Protein AF-A0A843YRE2-F1 (afdb_monomer)

Secondary structure (DSSP, 8-state):
------------SSSSSGGGGSS-------PPPPPHHHHHH-HHHHHHHHHHHHHHHHTTTTSS-HHHHHHHHTSHHHHHHHHHHHHHHHHHHHHHHHHHHHHHTT-

Sequence (107 aa):
MIHLKGITKTKSSLIVVTLLLLTACGEKTVEEAKSLAYYGEHLAEADVVHAKCVAMEKHELSTMPPSKRLAWIETATGINCKNASQARSDETYKAYQKKMRDAANKY

pLDDT: mean 82.46, std 21.66, range [39.09, 98.44]

Mean predicted aligned error: 12.82 Å

Radius of gyration: 27.97 Å; Cα contacts (8 Å, |Δi|>4): 59; chains: 1; bounding box: 46×82×70 Å

Solvent-accessible surface area (backbone atoms only — not comparable to full-atom values): 6443 Å² total; per-residue (Å²): 141,81,90,85,80,89,84,81,89,82,95,78,85,80,68,79,76,71,65,77,76,69,76,79,76,64,78,79,71,77,70,73,61,56,52,45,67,55,22,58,77,37,49,74,57,15,53,54,46,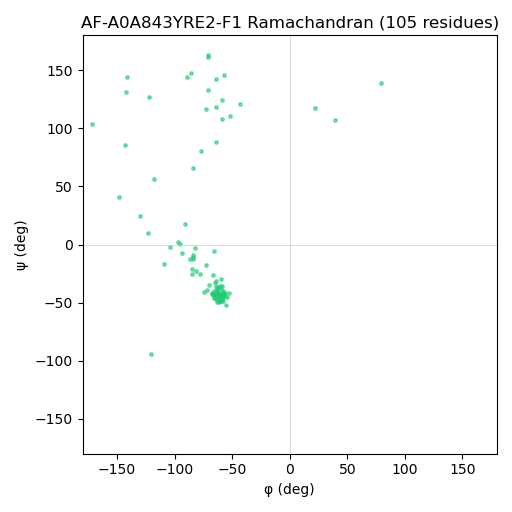28,54,52,41,54,51,38,48,76,46,67,53,62,77,42,54,69,72,60,47,56,56,43,48,74,33,33,67,32,38,32,31,51,21,14,46,47,25,54,51,52,51,54,50,52,55,50,53,48,54,52,51,62,56,55,75,72,113

Organism: NCBI:txid2590999

Foldseek 3Di:
DDDDDDDDDDPDDPPPPVVVVPPPPPDPPQQAADALVVCLVVLVVLVVLLVVVVVCVVPVLVPDDPVVNVVVCVGSSVNSNVSSVVSNVVVVVVVVVVVVVVVVVVD

Structure (mmCIF, N/CA/C/O backbone):
data_AF-A0A843YRE2-F1
#
_entry.id   AF-A0A843YRE2-F1
#
loop_
_atom_site.group_PDB
_atom_site.id
_atom_site.type_symbol
_atom_site.label_atom_id
_atom_site.label_alt_id
_atom_site.label_comp_id
_atom_site.label_asym_id
_atom_site.label_entity_id
_atom_site.label_seq_id
_atom_site.pdbx_PDB_ins_code
_atom_site.Cartn_x
_atom_site.Cartn_y
_atom_site.Cartn_z
_atom_site.occupancy
_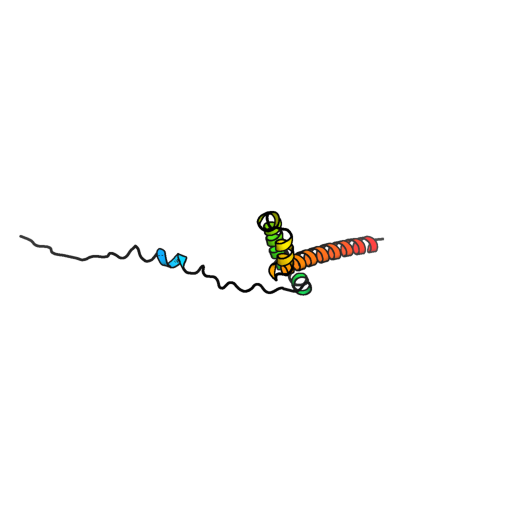atom_site.B_iso_or_equiv
_atom_site.auth_seq_id
_atom_site.auth_comp_id
_atom_site.auth_asym_id
_atom_site.auth_atom_id
_atom_site.pdbx_PDB_model_num
ATOM 1 N N . MET A 1 1 ? -27.423 -71.990 40.703 1.00 40.78 1 MET A N 1
ATOM 2 C CA . MET A 1 1 ? -25.943 -72.082 40.650 1.00 40.78 1 MET A CA 1
ATOM 3 C C . MET A 1 1 ? -25.564 -71.787 39.207 1.00 40.78 1 MET A C 1
ATOM 5 O O . MET A 1 1 ? -26.100 -72.459 38.349 1.00 40.78 1 MET A O 1
ATOM 9 N N . ILE A 1 2 ? -24.818 -70.750 38.832 1.00 41.88 2 ILE A N 1
ATOM 10 C CA . ILE A 1 2 ? -23.654 -70.094 39.442 1.00 41.88 2 ILE A CA 1
ATOM 11 C C . ILE A 1 2 ? -23.768 -68.567 39.239 1.00 41.88 2 ILE A C 1
ATOM 13 O O . ILE A 1 2 ? -24.267 -68.102 38.220 1.00 41.88 2 ILE A O 1
ATOM 17 N N . HIS A 1 3 ? -23.320 -67.806 40.239 1.00 39.09 3 HIS A N 1
ATOM 18 C CA . HIS A 1 3 ? -23.136 -66.354 40.208 1.00 39.09 3 HIS A CA 1
ATOM 19 C C . HIS A 1 3 ? -22.069 -65.932 39.189 1.00 39.09 3 HIS A C 1
ATOM 21 O O . HIS A 1 3 ? -20.988 -66.509 39.189 1.00 39.09 3 HIS A O 1
ATOM 27 N N . LEU A 1 4 ? -22.273 -64.811 38.491 1.00 45.88 4 LEU A N 1
ATOM 28 C CA . LEU A 1 4 ? -21.174 -63.888 38.198 1.00 45.88 4 LEU A CA 1
ATOM 29 C C . LEU A 1 4 ? -21.658 -62.439 38.281 1.00 45.88 4 LEU A C 1
ATOM 31 O O . LEU A 1 4 ? -22.723 -62.066 37.799 1.00 45.88 4 LEU A O 1
ATOM 35 N N . LYS A 1 5 ? -20.870 -61.658 39.011 1.00 39.97 5 LYS A N 1
ATOM 36 C CA . LYS A 1 5 ? -21.161 -60.350 39.584 1.00 39.97 5 LYS A CA 1
ATOM 37 C C . LYS A 1 5 ? -20.122 -59.376 39.032 1.00 39.97 5 LYS A C 1
ATOM 39 O O . LYS A 1 5 ? -18.940 -59.622 39.223 1.00 39.97 5 LYS A O 1
ATOM 44 N N . GLY A 1 6 ? -20.591 -58.270 38.450 1.00 44.56 6 GLY A N 1
ATOM 45 C CA . GLY A 1 6 ? -19.879 -56.990 38.324 1.00 44.56 6 GLY A CA 1
ATOM 46 C C . GLY A 1 6 ? -18.818 -56.860 37.224 1.00 44.56 6 GLY A C 1
ATOM 47 O O . GLY A 1 6 ? -18.014 -57.755 37.026 1.00 44.56 6 GLY A O 1
ATOM 48 N N . ILE A 1 7 ? -18.805 -55.699 36.553 1.00 49.25 7 ILE A N 1
ATOM 49 C CA . ILE A 1 7 ? -17.673 -54.747 36.473 1.00 49.25 7 ILE A CA 1
ATOM 50 C C . ILE A 1 7 ? -18.171 -53.461 35.765 1.00 49.25 7 ILE A C 1
ATOM 52 O O . ILE A 1 7 ? -18.471 -53.415 34.579 1.00 49.25 7 ILE A O 1
ATOM 56 N N . THR A 1 8 ? -18.384 -52.445 36.601 1.00 42.12 8 THR A N 1
ATOM 57 C CA . THR A 1 8 ? -18.139 -50.996 36.448 1.00 42.12 8 THR A CA 1
ATOM 58 C C . THR A 1 8 ? -18.025 -50.321 35.062 1.00 42.12 8 THR A C 1
ATOM 60 O O . THR A 1 8 ? -17.028 -50.452 34.367 1.00 42.12 8 THR A O 1
ATOM 63 N N . LYS A 1 9 ? -18.971 -49.403 34.802 1.00 50.84 9 LYS A N 1
ATOM 64 C CA . LYS A 1 9 ? -18.779 -47.937 34.654 1.00 50.84 9 LYS A CA 1
ATOM 65 C C . LYS A 1 9 ? -17.516 -47.447 33.908 1.00 50.84 9 LYS A C 1
ATOM 67 O O . LYS A 1 9 ? -16.473 -47.300 34.530 1.00 50.84 9 LYS A O 1
ATOM 72 N N . THR A 1 10 ? -17.681 -46.941 32.683 1.00 42.38 10 THR A N 1
ATOM 73 C CA . THR A 1 10 ? -16.785 -45.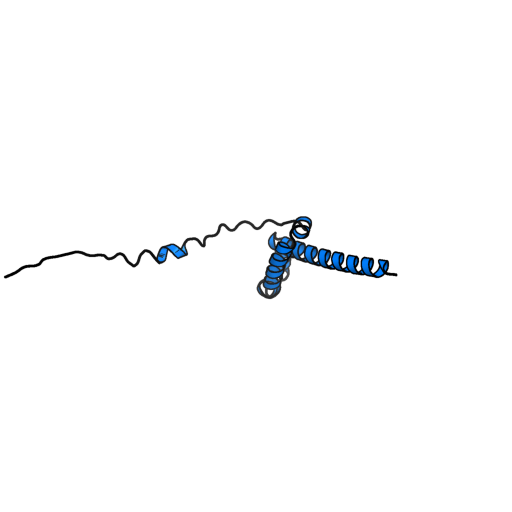921 32.087 1.00 42.38 10 THR A CA 1
ATOM 74 C C . THR A 1 10 ? -17.577 -44.927 31.230 1.00 42.38 10 THR A C 1
ATOM 76 O O . THR A 1 10 ? -17.714 -45.038 30.017 1.00 42.38 10 THR A O 1
ATOM 79 N N . LYS A 1 11 ? -18.109 -43.901 31.904 1.00 49.09 11 LYS A N 1
ATOM 80 C CA . LYS A 1 11 ? -18.526 -42.628 31.304 1.00 49.09 11 LYS A CA 1
ATOM 81 C C . LYS A 1 11 ? -17.266 -41.787 31.033 1.00 49.09 11 LYS A C 1
ATOM 83 O O . LYS A 1 11 ? -16.954 -40.938 31.854 1.00 49.09 11 LYS A O 1
ATOM 88 N N . SER A 1 12 ? -16.527 -42.030 29.947 1.00 45.44 12 SER A N 1
ATOM 89 C CA . SER A 1 12 ? -15.296 -41.260 29.651 1.00 45.44 12 SER A CA 1
ATOM 90 C C . SER A 1 12 ? -15.004 -41.075 28.156 1.00 45.44 12 SER A C 1
ATOM 92 O O . SER A 1 12 ? -13.854 -41.145 27.740 1.00 45.44 12 SER A O 1
ATOM 94 N N . SER A 1 13 ? -16.015 -40.806 27.324 1.00 46.84 13 SER A N 1
ATOM 95 C CA . SER A 1 13 ? -15.771 -40.463 25.906 1.00 46.84 13 SER A CA 1
ATOM 96 C C . SER A 1 13 ? -16.496 -39.206 25.425 1.00 46.84 13 SER A C 1
ATOM 98 O O . SER A 1 13 ? -16.712 -39.055 24.231 1.00 46.84 13 SER A O 1
ATOM 100 N N . LEU A 1 14 ? -16.847 -38.280 26.328 1.00 46.47 14 LEU A N 1
ATOM 101 C CA . LEU A 1 14 ? -17.516 -37.024 25.947 1.00 46.47 14 LEU A CA 1
ATOM 102 C C . LEU A 1 14 ? -16.794 -35.736 26.385 1.00 46.47 14 LEU A C 1
ATOM 104 O O . LEU A 1 14 ? -17.374 -34.663 26.294 1.00 46.47 14 LEU A O 1
ATOM 108 N N . ILE A 1 15 ? -15.549 -35.824 26.873 1.00 50.16 15 ILE A N 1
ATOM 109 C CA . ILE A 1 15 ? -14.815 -34.658 27.418 1.00 50.16 15 ILE A CA 1
ATOM 110 C C . ILE A 1 15 ? -13.653 -34.213 26.510 1.00 50.16 15 ILE A C 1
ATOM 112 O O . ILE A 1 15 ? -13.199 -33.079 26.600 1.00 50.16 15 ILE A O 1
ATOM 116 N N . VAL A 1 16 ? -13.199 -35.053 25.574 1.00 48.81 16 VAL A N 1
ATOM 117 C CA . VAL A 1 16 ? -12.006 -34.741 24.761 1.00 48.81 16 VAL A CA 1
ATOM 118 C C . VAL A 1 16 ? -12.309 -33.800 23.583 1.00 48.81 16 VAL A C 1
ATOM 120 O O . VAL A 1 16 ? -11.424 -33.081 23.135 1.00 48.81 16 VAL A O 1
ATOM 123 N N . VAL A 1 17 ? -13.557 -33.728 23.107 1.00 49.91 17 VAL A N 1
ATOM 124 C CA . VAL A 1 17 ? -13.903 -32.916 21.920 1.00 49.91 17 VAL A CA 1
ATOM 125 C C . VAL A 1 17 ? -14.174 -31.444 22.266 1.00 49.91 17 VAL A C 1
ATOM 127 O O . VAL A 1 17 ? -14.029 -30.570 21.417 1.00 49.91 17 VAL A O 1
ATOM 130 N N . THR A 1 18 ? -14.492 -31.124 23.522 1.00 50.47 18 THR A N 1
ATOM 131 C CA . THR A 1 18 ? -14.889 -29.761 23.921 1.00 50.47 18 THR A CA 1
ATOM 132 C C . THR A 1 18 ? -13.709 -28.826 24.214 1.00 50.47 18 THR A C 1
ATOM 134 O O . THR A 1 18 ? -13.899 -27.617 24.301 1.00 50.47 18 THR A O 1
ATOM 137 N N . LEU A 1 19 ? -12.482 -29.348 24.338 1.00 49.38 19 LEU A N 1
ATOM 138 C CA . LEU A 1 19 ? -11.284 -28.551 24.650 1.00 49.38 19 LEU A CA 1
ATOM 139 C C . LEU A 1 19 ? -10.624 -27.886 23.429 1.00 49.38 19 LEU A C 1
ATOM 141 O O . LEU A 1 19 ? -9.782 -27.010 23.603 1.00 49.38 19 LEU A O 1
ATOM 145 N N . LEU A 1 20 ? -11.028 -28.232 22.203 1.00 50.81 20 LEU A N 1
ATOM 146 C CA . LEU A 1 20 ? -10.467 -27.650 20.972 1.00 50.81 20 LEU A CA 1
ATOM 147 C C . LEU A 1 20 ? -11.066 -26.286 20.581 1.00 50.81 20 LEU A C 1
ATOM 149 O O . LEU A 1 20 ? -10.606 -25.676 19.623 1.00 50.81 20 LEU A O 1
ATOM 153 N N . LEU A 1 21 ? -12.057 -25.777 21.321 1.00 51.84 21 LEU A N 1
ATOM 154 C CA . LEU A 1 21 ? -12.700 -24.484 21.039 1.00 51.84 21 LEU A CA 1
ATOM 155 C C . LEU A 1 21 ? -12.118 -23.303 21.841 1.00 51.84 21 LEU A C 1
ATOM 157 O O . LEU A 1 21 ? -12.584 -22.178 21.685 1.00 51.84 21 LEU A O 1
ATOM 161 N N . LEU A 1 22 ? -11.109 -23.529 22.692 1.00 50.06 22 LEU A N 1
ATOM 162 C CA . LEU A 1 22 ? -10.630 -22.526 23.659 1.00 50.06 22 LEU A CA 1
ATOM 163 C C . LEU A 1 22 ? 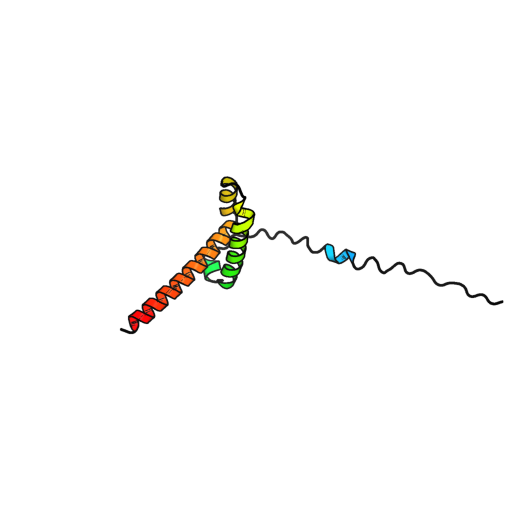-9.309 -21.826 23.293 1.00 50.06 22 LEU A C 1
ATOM 165 O O . LEU A 1 22 ? -8.908 -20.912 24.006 1.00 50.06 22 LEU A O 1
ATOM 169 N N . THR A 1 23 ? -8.647 -22.171 22.183 1.00 51.75 23 THR A N 1
ATOM 170 C CA . THR A 1 23 ? -7.387 -21.509 21.768 1.00 51.75 23 THR A CA 1
ATOM 171 C C . THR A 1 23 ? -7.563 -20.391 20.737 1.00 51.75 23 THR A C 1
ATOM 173 O O . THR A 1 23 ? -6.583 -19.766 20.349 1.00 51.75 23 THR A O 1
ATOM 176 N N . ALA A 1 24 ? -8.794 -20.068 20.328 1.00 53.44 24 ALA A N 1
ATOM 177 C CA . ALA A 1 24 ? -9.061 -18.951 19.415 1.00 53.44 24 ALA A CA 1
ATOM 178 C C . ALA A 1 24 ? -9.332 -17.614 20.134 1.00 53.44 24 ALA A C 1
ATOM 180 O O . ALA A 1 24 ? -9.845 -16.678 19.525 1.00 53.44 24 ALA A O 1
ATOM 181 N N . CYS A 1 25 ? -8.965 -17.487 21.414 1.00 55.38 25 CYS A N 1
ATOM 182 C CA . CYS A 1 25 ? -8.781 -16.175 22.031 1.00 55.38 25 CYS A CA 1
ATOM 183 C C . CYS A 1 25 ? -7.360 -15.704 21.699 1.00 55.38 25 CYS A C 1
ATOM 185 O O . CYS A 1 25 ? -6.480 -15.668 22.554 1.00 55.38 25 CYS A O 1
ATOM 187 N N . GLY A 1 26 ? -7.115 -15.454 20.409 1.00 48.56 26 GLY A N 1
ATOM 188 C CA . GLY A 1 26 ? -5.879 -14.824 19.975 1.00 48.56 26 GLY A CA 1
ATOM 189 C C . GLY A 1 26 ? -5.790 -13.469 20.659 1.00 48.56 26 GLY A C 1
ATOM 190 O O . GLY A 1 26 ? -6.732 -12.676 20.563 1.00 48.56 26 GLY A O 1
ATOM 191 N N . GLU A 1 27 ? -4.693 -13.216 21.374 1.00 46.28 27 GLU A N 1
ATOM 192 C CA . GLU A 1 27 ? -4.314 -11.854 21.727 1.00 46.28 27 GLU A CA 1
ATOM 193 C C . GLU A 1 27 ? -4.520 -11.006 20.476 1.00 46.28 27 GLU A C 1
ATOM 195 O O . GLU A 1 27 ? -3.981 -11.314 19.410 1.00 46.28 27 GLU A O 1
ATOM 200 N N . LYS A 1 28 ? -5.371 -9.980 20.577 1.00 50.59 28 LYS A N 1
ATOM 201 C CA . LYS A 1 28 ? -5.432 -8.950 19.551 1.00 50.59 28 LYS A CA 1
ATOM 202 C C . LYS A 1 28 ? -4.071 -8.281 19.598 1.00 50.59 28 LYS A C 1
ATOM 204 O O . LYS A 1 28 ? -3.882 -7.340 20.363 1.00 50.59 28 LYS A O 1
ATOM 209 N N . THR A 1 29 ? -3.116 -8.812 18.842 1.00 55.72 29 THR A N 1
ATOM 210 C CA . THR A 1 29 ? -1.881 -8.116 18.534 1.00 55.72 29 THR A CA 1
ATOM 211 C C . THR A 1 29 ? -2.339 -6.778 17.996 1.00 55.72 29 THR A C 1
ATOM 213 O O . THR A 1 29 ? -3.022 -6.732 16.968 1.00 55.72 29 THR A O 1
ATOM 216 N N . VAL A 1 30 ? -2.098 -5.716 18.760 1.00 64.19 30 VAL A N 1
ATOM 217 C CA . VAL A 1 30 ? -2.375 -4.362 18.307 1.00 64.19 30 VAL A CA 1
ATOM 218 C C . VAL A 1 30 ? -1.531 -4.209 17.053 1.00 64.19 30 VAL A C 1
ATOM 220 O O . VAL A 1 30 ? -0.307 -4.254 17.123 1.00 64.19 30 VAL A O 1
ATOM 223 N N . GLU A 1 31 ? -2.187 -4.197 15.896 1.00 77.06 31 GLU A N 1
ATOM 224 C CA . GLU A 1 31 ? -1.484 -4.101 14.628 1.00 77.06 31 GLU A CA 1
ATOM 225 C C . GLU A 1 31 ? -0.782 -2.745 14.617 1.00 77.06 31 GLU A C 1
ATOM 227 O O . GLU A 1 31 ? -1.434 -1.710 14.746 1.00 77.06 31 GLU A O 1
ATOM 232 N N . GLU A 1 32 ? 0.545 -2.747 14.540 1.00 92.25 32 GLU A N 1
ATOM 233 C CA . GLU A 1 32 ? 1.323 -1.517 14.453 1.00 92.25 32 GLU A CA 1
ATOM 234 C C . GLU A 1 32 ? 1.439 -1.060 12.997 1.00 92.25 32 GLU A C 1
ATOM 236 O O . GLU A 1 32 ? 1.485 -1.863 12.056 1.00 92.25 32 GLU A O 1
ATOM 241 N N . ALA A 1 33 ? 1.484 0.259 12.807 1.00 95.88 33 ALA A N 1
ATOM 242 C CA . ALA A 1 33 ? 1.675 0.852 11.495 1.00 95.88 33 ALA A CA 1
ATOM 243 C C . ALA A 1 33 ? 3.128 0.655 11.050 1.00 95.88 33 ALA A C 1
ATOM 245 O O . ALA A 1 33 ? 4.058 1.199 11.647 1.00 95.88 33 ALA A O 1
ATOM 246 N N . LYS A 1 34 ? 3.327 -0.087 9.966 1.00 97.62 34 LYS A N 1
ATOM 247 C CA . LYS A 1 34 ? 4.624 -0.259 9.319 1.00 97.62 34 LYS A CA 1
ATOM 248 C C . LYS A 1 34 ? 4.835 0.832 8.277 1.00 97.62 34 LYS A C 1
ATOM 250 O O . LYS A 1 34 ? 3.901 1.284 7.610 1.00 97.62 34 LYS A O 1
ATOM 255 N N . SER A 1 35 ? 6.079 1.279 8.144 1.00 98.00 35 SER A N 1
ATOM 256 C CA . SER A 1 35 ? 6.438 2.372 7.242 1.00 98.00 35 SER A CA 1
ATOM 257 C C . SER A 1 35 ? 6.355 1.962 5.767 1.00 98.00 35 SER A C 1
ATOM 259 O O . SER A 1 35 ? 6.381 0.782 5.419 1.00 98.00 35 SER A O 1
ATOM 261 N N . LEU A 1 36 ? 6.311 2.953 4.873 1.00 98.06 36 LEU A N 1
ATOM 262 C CA . LEU A 1 36 ? 6.445 2.721 3.432 1.00 98.06 36 LEU A CA 1
ATOM 263 C C . LEU A 1 36 ? 7.769 2.023 3.083 1.00 98.06 36 LEU A C 1
ATOM 265 O O . LEU A 1 36 ? 7.779 1.103 2.271 1.00 98.06 36 LEU A O 1
ATOM 269 N N . ALA A 1 37 ? 8.870 2.436 3.721 1.00 97.75 37 ALA A N 1
ATOM 270 C CA . ALA A 1 37 ? 10.190 1.848 3.500 1.00 97.75 37 ALA A CA 1
ATOM 271 C C . ALA A 1 37 ? 10.205 0.348 3.825 1.00 97.75 37 ALA A C 1
ATOM 273 O O . ALA A 1 37 ? 10.690 -0.437 3.017 1.00 97.75 37 ALA A O 1
ATOM 274 N N . TYR A 1 38 ? 9.578 -0.050 4.939 1.00 98.25 38 TYR A N 1
ATOM 275 C CA . TYR A 1 38 ? 9.436 -1.458 5.307 1.00 98.25 38 TYR A CA 1
ATOM 276 C C . TYR A 1 38 ? 8.759 -2.265 4.193 1.00 98.25 38 TYR A C 1
ATOM 278 O O . TYR A 1 38 ? 9.302 -3.258 3.722 1.00 98.25 38 TYR A O 1
ATOM 286 N N . TYR A 1 39 ? 7.597 -1.826 3.704 1.00 98.12 39 TYR A N 1
ATOM 287 C CA . TYR A 1 39 ? 6.908 -2.548 2.629 1.00 98.12 39 TYR A CA 1
ATOM 288 C C . TYR A 1 39 ? 7.672 -2.529 1.300 1.00 98.12 39 TYR A C 1
ATOM 290 O O . TYR A 1 39 ? 7.525 -3.458 0.509 1.00 98.12 39 TYR A O 1
ATOM 298 N N . GLY A 1 40 ? 8.504 -1.511 1.063 1.00 97.25 40 GLY A N 1
ATOM 299 C CA . GLY A 1 40 ? 9.424 -1.476 -0.073 1.00 97.25 40 GLY A CA 1
ATOM 300 C C . GLY A 1 40 ? 10.501 -2.565 -0.016 1.00 97.25 40 GLY A C 1
ATOM 301 O O . GLY A 1 40 ? 10.886 -3.087 -1.057 1.00 97.25 40 GLY A O 1
ATOM 302 N N . GLU A 1 41 ? 10.954 -2.940 1.181 1.00 97.56 41 GLU A N 1
ATOM 303 C CA . GLU A 1 41 ? 11.897 -4.048 1.403 1.00 97.56 41 GLU A CA 1
ATOM 304 C C . GLU A 1 41 ? 11.186 -5.412 1.491 1.00 97.56 41 GLU A C 1
ATOM 306 O O . GLU A 1 41 ? 11.762 -6.450 1.165 1.00 97.56 41 GLU A O 1
ATOM 311 N N . HIS A 1 42 ? 9.906 -5.411 1.871 1.00 98.12 42 HIS A N 1
ATOM 312 C CA . HIS A 1 42 ? 9.085 -6.600 2.106 1.00 98.12 42 HIS A CA 1
ATOM 313 C C . HIS A 1 42 ? 7.882 -6.681 1.151 1.00 98.12 42 HIS A C 1
ATOM 315 O O . HIS A 1 42 ? 6.730 -6.800 1.573 1.00 98.12 42 HIS A O 1
ATOM 321 N N . LEU A 1 43 ? 8.138 -6.656 -0.159 1.00 97.44 43 LEU A N 1
ATOM 322 C CA . LEU A 1 43 ? 7.086 -6.599 -1.186 1.00 97.44 43 LEU A CA 1
ATOM 323 C C . LEU A 1 43 ? 6.089 -7.766 -1.141 1.00 97.44 43 LEU A C 1
ATOM 325 O O . LEU A 1 43 ? 4.898 -7.554 -1.353 1.00 97.44 43 LEU A O 1
ATOM 329 N N . ALA A 1 44 ? 6.540 -8.979 -0.808 1.00 97.62 44 ALA A N 1
ATOM 330 C CA . ALA A 1 44 ? 5.642 -10.127 -0.658 1.00 97.62 44 ALA A CA 1
ATOM 331 C C . ALA A 1 44 ? 4.617 -9.909 0.470 1.00 97.62 44 ALA A C 1
ATOM 333 O O . ALA A 1 44 ? 3.456 -10.298 0.352 1.00 97.62 44 ALA A O 1
ATOM 334 N N . GLU A 1 45 ? 5.025 -9.248 1.555 1.00 97.56 45 GLU A N 1
ATOM 335 C CA . GLU A 1 45 ? 4.098 -8.862 2.614 1.00 97.56 45 GLU A CA 1
ATOM 336 C C . GLU A 1 45 ? 3.188 -7.716 2.157 1.00 97.56 45 GLU A C 1
ATOM 338 O O . GLU A 1 45 ? 1.987 -7.744 2.426 1.00 97.56 45 GLU A O 1
ATOM 343 N N . ALA A 1 46 ? 3.723 -6.752 1.401 1.00 97.81 46 ALA A N 1
ATOM 344 C CA . ALA A 1 46 ? 2.933 -5.673 0.814 1.00 97.81 46 ALA A CA 1
ATOM 345 C C . ALA A 1 46 ? 1.812 -6.206 -0.100 1.00 97.81 46 ALA A C 1
ATOM 347 O O . ALA A 1 46 ? 0.688 -5.705 -0.046 1.00 97.81 46 ALA A O 1
ATOM 348 N N . ASP A 1 47 ? 2.074 -7.247 -0.899 1.00 97.94 47 ASP A N 1
ATOM 349 C CA . ASP A 1 47 ? 1.061 -7.925 -1.721 1.00 97.94 47 ASP A CA 1
ATOM 350 C C . ASP A 1 47 ? -0.059 -8.530 -0.862 1.00 97.94 47 ASP A C 1
ATOM 352 O O . ASP A 1 47 ? -1.244 -8.324 -1.145 1.00 97.94 47 ASP A O 1
ATOM 356 N N . VAL A 1 48 ? 0.299 -9.243 0.211 1.00 97.88 48 VAL A N 1
ATOM 357 C CA . VAL A 1 48 ? -0.669 -9.868 1.127 1.00 97.88 48 VAL A CA 1
ATOM 358 C C . VAL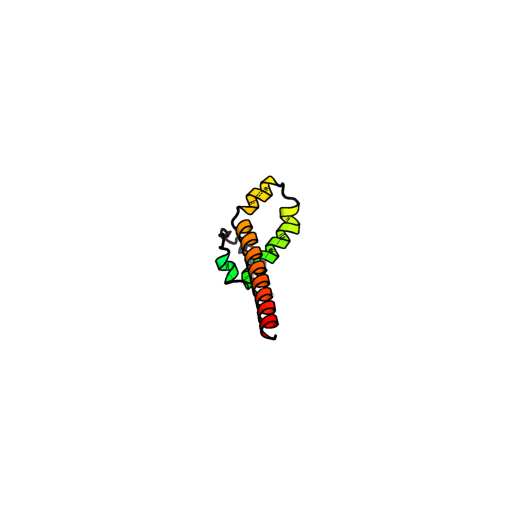 A 1 48 ? -1.520 -8.813 1.830 1.00 97.88 48 VAL A C 1
ATOM 360 O O . VAL A 1 48 ? -2.744 -8.947 1.891 1.00 97.88 48 VAL A O 1
ATOM 363 N N . VAL A 1 49 ? -0.892 -7.759 2.355 1.00 97.88 49 VAL A N 1
ATOM 364 C CA . VAL A 1 49 ? -1.594 -6.661 3.029 1.00 97.88 49 VAL A CA 1
ATOM 365 C C . VAL A 1 49 ? -2.517 -5.950 2.047 1.00 97.88 49 VAL A C 1
ATOM 367 O O . VAL A 1 49 ? -3.708 -5.833 2.321 1.00 97.88 49 VAL A O 1
ATOM 370 N N . HIS A 1 50 ? -2.034 -5.569 0.862 1.00 97.81 50 HIS A N 1
ATOM 371 C CA . HIS A 1 50 ? -2.879 -4.932 -0.148 1.00 97.81 50 HIS A CA 1
ATOM 372 C C . HIS A 1 50 ? -4.071 -5.823 -0.535 1.00 97.81 50 HIS A C 1
ATOM 374 O O . HIS A 1 50 ? -5.189 -5.318 -0.671 1.00 97.81 50 HIS A O 1
ATOM 380 N N . ALA A 1 51 ? -3.884 -7.134 -0.711 1.00 97.44 51 ALA A N 1
ATOM 381 C CA . ALA A 1 51 ? -4.987 -8.037 -1.038 1.00 97.44 51 ALA A CA 1
ATOM 382 C C . ALA A 1 51 ? -6.083 -8.021 0.044 1.00 97.44 51 ALA A C 1
ATOM 384 O O . ALA A 1 51 ? -7.269 -7.929 -0.281 1.00 97.44 51 ALA A O 1
ATOM 385 N N . LYS A 1 52 ? -5.691 -8.024 1.327 1.00 96.69 52 LYS A N 1
ATOM 386 C CA . LYS A 1 52 ? -6.622 -7.863 2.457 1.00 96.69 52 LYS A CA 1
ATOM 387 C C . LYS A 1 52 ? -7.329 -6.507 2.419 1.00 96.69 52 LYS A C 1
ATOM 389 O O . LYS A 1 52 ? -8.541 -6.446 2.604 1.00 96.69 52 LYS A O 1
ATOM 394 N N . CYS A 1 53 ? -6.603 -5.433 2.118 1.00 96.31 53 CYS A N 1
ATOM 395 C CA . CYS A 1 53 ? -7.162 -4.084 2.033 1.00 96.31 53 CYS A CA 1
ATOM 396 C C . CYS A 1 53 ? -8.214 -3.947 0.929 1.00 96.31 53 CYS A C 1
ATOM 398 O O . CYS A 1 53 ? -9.289 -3.416 1.182 1.00 96.31 53 CYS A O 1
ATOM 400 N N . VAL A 1 54 ? -7.974 -4.522 -0.252 1.00 97.06 54 VAL A N 1
ATOM 401 C CA . VAL A 1 54 ? -8.966 -4.551 -1.343 1.00 97.06 54 VAL A CA 1
ATOM 402 C C . VAL A 1 54 ? -10.223 -5.316 -0.941 1.00 97.06 54 VAL A C 1
ATOM 404 O O . VAL A 1 54 ? -11.328 -4.937 -1.331 1.00 97.06 54 VAL A O 1
ATOM 407 N N . ALA A 1 55 ? -10.079 -6.398 -0.175 1.00 96.69 55 ALA A N 1
ATOM 408 C CA . ALA A 1 55 ? -11.231 -7.125 0.344 1.00 96.69 55 ALA A CA 1
ATOM 409 C C . ALA A 1 55 ? -12.034 -6.257 1.330 1.00 96.69 55 ALA A C 1
ATOM 411 O O . ALA A 1 55 ? -13.250 -6.149 1.185 1.00 96.69 55 ALA A O 1
ATOM 412 N N . MET A 1 56 ? -11.370 -5.569 2.266 1.00 95.31 56 MET A N 1
ATOM 413 C CA . MET A 1 56 ? -12.036 -4.641 3.192 1.00 95.31 56 MET A CA 1
ATOM 414 C C . MET A 1 56 ? -12.735 -3.492 2.454 1.00 95.31 56 MET A C 1
ATOM 416 O O . MET A 1 56 ? -13.882 -3.171 2.762 1.00 95.31 56 MET A O 1
ATOM 420 N N . GLU A 1 57 ? -12.090 -2.907 1.442 1.00 94.38 57 GLU A N 1
ATOM 421 C CA . GLU A 1 57 ? -12.662 -1.844 0.607 1.00 94.38 57 GLU A CA 1
ATOM 422 C C . GLU A 1 57 ? -13.963 -2.268 -0.075 1.00 94.38 57 GLU A C 1
ATOM 424 O O . GLU A 1 57 ? -14.945 -1.525 -0.055 1.00 94.38 57 GLU A O 1
ATOM 429 N N . LYS A 1 58 ? -13.991 -3.481 -0.636 1.00 94.38 58 LYS A N 1
ATOM 430 C CA . LYS A 1 58 ? -15.163 -4.047 -1.320 1.00 94.38 58 LYS A CA 1
ATOM 431 C C . LYS A 1 58 ? -16.288 -4.465 -0.375 1.00 94.38 58 LYS A C 1
ATOM 433 O O . LYS A 1 58 ? -17.412 -4.660 -0.833 1.00 94.38 58 LYS A O 1
ATOM 438 N N . HIS A 1 59 ? -15.999 -4.619 0.913 1.00 93.62 59 HIS A N 1
ATOM 439 C CA . HIS A 1 59 ? -16.950 -5.098 1.907 1.00 93.62 59 HIS A CA 1
ATOM 440 C C . HIS A 1 59 ? -17.142 -4.054 3.008 1.00 93.62 59 HIS A C 1
ATOM 442 O O . HIS A 1 59 ? -17.949 -3.138 2.854 1.00 93.62 59 HIS A O 1
ATOM 448 N N . GLU A 1 60 ? -16.392 -4.164 4.098 1.00 93.44 60 GLU A N 1
ATOM 449 C CA . GLU A 1 60 ? -16.550 -3.383 5.328 1.00 93.44 60 GLU A CA 1
ATOM 450 C C . GLU A 1 60 ? -16.529 -1.868 5.101 1.00 93.44 60 GLU A C 1
ATOM 452 O O . GLU A 1 60 ? -17.374 -1.142 5.626 1.00 93.44 60 GLU A O 1
ATOM 457 N N . LEU A 1 61 ? -15.589 -1.373 4.293 1.00 93.69 61 LEU A N 1
ATOM 458 C CA . LEU A 1 61 ? -15.436 0.066 4.093 1.00 93.69 61 LEU A CA 1
ATOM 459 C C . LEU A 1 61 ? -16.483 0.626 3.130 1.00 93.69 61 LEU A C 1
ATOM 461 O O . LEU A 1 61 ? -16.806 1.812 3.228 1.00 93.69 61 LEU A O 1
ATOM 465 N N . SER A 1 62 ? -17.033 -0.193 2.228 1.00 94.06 62 SER A N 1
ATOM 466 C CA . SER A 1 62 ? -18.018 0.244 1.227 1.00 94.06 62 SER A CA 1
ATOM 467 C C . SER A 1 62 ? -19.321 0.738 1.863 1.00 94.06 62 SER A C 1
ATOM 469 O O . SER A 1 62 ? -19.884 1.739 1.422 1.00 94.06 62 SER A O 1
ATOM 471 N N . THR A 1 63 ? -19.752 0.096 2.950 1.00 95.44 63 THR A N 1
ATOM 472 C CA . THR A 1 63 ? -20.969 0.444 3.702 1.00 95.44 63 THR A CA 1
ATOM 473 C C . THR A 1 63 ? -20.691 1.394 4.867 1.00 95.44 63 THR A C 1
ATOM 475 O O . THR A 1 63 ? -21.617 1.904 5.500 1.00 95.44 63 THR A O 1
ATOM 478 N N . MET A 1 64 ? -19.415 1.668 5.147 1.00 95.62 64 MET A N 1
ATOM 479 C CA . MET A 1 64 ? -18.998 2.567 6.213 1.00 95.62 64 MET A CA 1
ATOM 480 C C . MET A 1 64 ? -19.319 4.034 5.870 1.00 95.62 64 MET A C 1
ATOM 482 O O . MET A 1 64 ? -18.969 4.495 4.779 1.00 95.62 64 MET A O 1
ATOM 486 N N . PRO A 1 65 ? -19.914 4.810 6.800 1.00 97.19 65 PRO A N 1
ATOM 487 C CA . PRO A 1 65 ? -20.110 6.245 6.616 1.00 97.19 65 PRO A CA 1
ATOM 488 C C . PRO A 1 65 ? -18.783 6.980 6.352 1.00 97.19 65 PRO A C 1
ATOM 490 O O . PRO A 1 65 ? -17.773 6.624 6.969 1.00 97.19 65 PRO A O 1
ATOM 493 N N . PRO A 1 66 ? -18.768 8.046 5.527 1.00 95.12 66 PRO A N 1
ATOM 494 C CA . PRO A 1 66 ? -17.535 8.748 5.160 1.00 95.12 66 PRO A CA 1
ATOM 495 C C . PRO A 1 66 ? -16.676 9.200 6.349 1.00 95.12 66 PRO A C 1
ATOM 497 O O . PRO A 1 66 ? -15.464 9.016 6.328 1.00 95.12 66 PRO A O 1
ATOM 500 N N . SER A 1 67 ? -17.288 9.719 7.417 1.00 96.62 67 SER A N 1
ATOM 501 C CA . SER A 1 67 ? -16.567 10.163 8.620 1.00 96.62 67 SER A CA 1
ATOM 502 C C . SER A 1 67 ? -15.843 9.023 9.340 1.00 96.62 67 SER A C 1
ATOM 504 O O . SER A 1 67 ? -14.706 9.185 9.774 1.00 96.62 67 SER A O 1
ATOM 506 N N . LYS A 1 68 ? -16.469 7.844 9.424 1.00 96.44 68 LYS A N 1
ATOM 507 C CA . LYS A 1 68 ? -15.839 6.649 10.000 1.00 96.44 68 LYS A CA 1
ATOM 508 C C . LYS A 1 68 ? -14.736 6.107 9.098 1.00 96.44 68 LYS A C 1
ATOM 510 O O . LYS A 1 68 ? -13.718 5.652 9.605 1.00 96.44 68 LYS A O 1
ATOM 515 N N . ARG A 1 69 ? -14.910 6.202 7.777 1.00 94.88 69 ARG A N 1
ATOM 516 C CA . ARG A 1 69 ? -13.883 5.794 6.814 1.00 94.88 69 ARG A CA 1
ATOM 517 C C . ARG A 1 69 ? -12.644 6.683 6.908 1.00 94.88 69 ARG A C 1
ATOM 519 O O . ARG A 1 69 ? -11.540 6.163 6.869 1.00 94.88 69 ARG A O 1
ATOM 526 N N . LEU A 1 70 ? -12.820 7.993 7.094 1.00 94.94 70 LEU A N 1
ATOM 527 C CA . LEU A 1 70 ? -11.707 8.917 7.336 1.00 94.94 70 LEU A CA 1
ATOM 528 C C . LEU A 1 70 ? -10.933 8.542 8.604 1.00 94.94 70 LEU A C 1
ATOM 530 O O . LEU A 1 70 ? -9.722 8.376 8.536 1.00 94.94 70 LEU A O 1
ATOM 534 N N . ALA A 1 71 ? -11.632 8.306 9.716 1.00 95.88 71 ALA A N 1
ATOM 535 C CA . ALA A 1 71 ? -10.990 7.849 10.949 1.00 95.88 71 ALA A CA 1
ATOM 536 C C . ALA A 1 71 ? -10.280 6.492 10.772 1.00 95.88 71 ALA A C 1
ATOM 538 O O . ALA A 1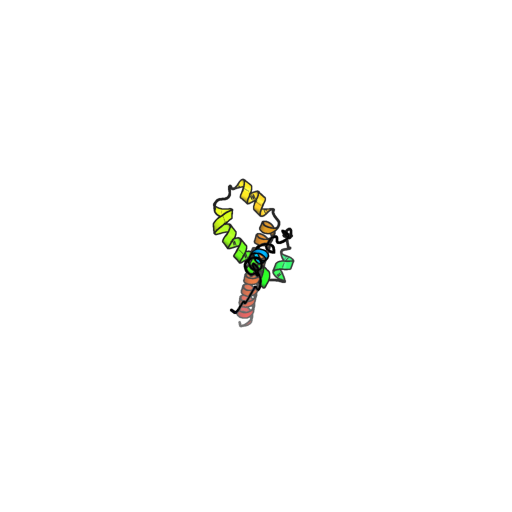 71 ? -9.211 6.274 11.332 1.00 95.88 71 ALA A O 1
ATOM 539 N N . TRP A 1 72 ? -10.843 5.583 9.968 1.00 95.00 72 TRP A N 1
ATOM 540 C CA . TRP A 1 72 ? -10.213 4.297 9.659 1.00 95.00 72 TRP A CA 1
ATOM 541 C C . TRP A 1 72 ? -8.884 4.456 8.908 1.00 95.00 72 TRP A C 1
ATOM 543 O O . TRP A 1 72 ? -7.931 3.749 9.229 1.00 95.00 72 TRP A O 1
ATOM 553 N N . ILE A 1 73 ? -8.780 5.395 7.959 1.00 94.81 73 ILE A N 1
ATOM 554 C CA . ILE A 1 73 ? -7.539 5.635 7.195 1.00 94.81 73 ILE A CA 1
ATOM 555 C C . ILE A 1 73 ? -6.374 6.020 8.122 1.00 94.81 73 ILE A C 1
ATOM 557 O O . ILE A 1 73 ? -5.223 5.712 7.818 1.00 94.81 73 ILE A O 1
ATOM 561 N N . GLU A 1 74 ? -6.668 6.653 9.257 1.00 95.06 74 GLU A N 1
ATOM 562 C CA . GLU A 1 74 ? -5.676 7.069 10.256 1.00 95.06 74 GLU A CA 1
ATOM 563 C C . GLU A 1 74 ? -5.294 5.953 11.243 1.00 95.06 74 GLU A C 1
ATOM 565 O O . GLU A 1 74 ? -4.340 6.100 12.007 1.00 95.06 74 GLU A O 1
ATOM 570 N N . THR A 1 75 ? -5.999 4.817 11.232 1.00 95.56 75 THR A N 1
ATOM 571 C CA . THR A 1 75 ? -5.620 3.645 12.036 1.00 95.56 75 THR A CA 1
ATOM 572 C C . THR A 1 75 ? -4.363 2.978 11.486 1.00 95.56 75 THR A C 1
ATOM 574 O O . THR A 1 75 ? -4.022 3.129 10.314 1.00 95.56 75 THR A O 1
ATOM 577 N N . ALA A 1 76 ? -3.701 2.158 12.304 1.00 96.88 76 ALA A N 1
ATOM 578 C CA . ALA A 1 76 ? -2.544 1.389 11.859 1.00 96.88 76 ALA A CA 1
ATOM 579 C C . ALA A 1 76 ? -2.843 0.498 10.643 1.00 96.88 76 ALA A C 1
ATOM 581 O O . ALA A 1 76 ? -2.060 0.483 9.697 1.00 96.88 76 ALA A O 1
ATOM 582 N N . THR A 1 77 ? -4.003 -0.164 10.616 1.00 95.62 77 THR A N 1
ATOM 583 C CA . THR A 1 77 ? -4.450 -0.954 9.462 1.00 95.62 77 THR A CA 1
ATOM 584 C C . THR A 1 77 ? -4.645 -0.073 8.222 1.00 95.62 77 THR A C 1
ATOM 586 O O 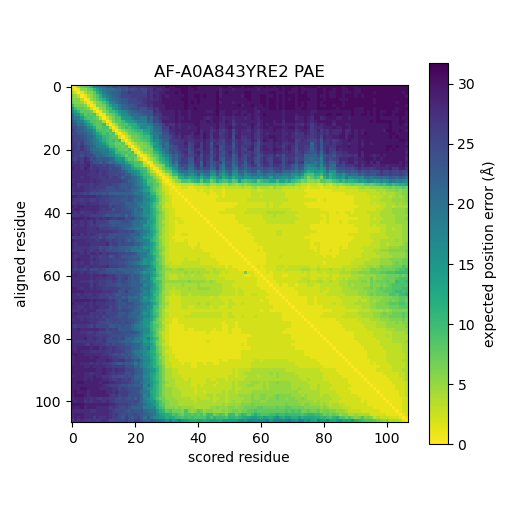. THR A 1 77 ? -4.176 -0.429 7.143 1.00 95.62 77 THR A O 1
ATOM 589 N N . GLY A 1 78 ? -5.267 1.105 8.356 1.00 96.56 78 GLY A N 1
ATOM 590 C CA . GLY A 1 78 ? -5.428 2.057 7.248 1.00 96.56 78 GLY A CA 1
ATOM 591 C C . GLY A 1 78 ? -4.089 2.563 6.696 1.00 96.56 78 GLY A C 1
ATOM 592 O O . GLY A 1 78 ? -3.873 2.588 5.480 1.00 96.56 78 GLY A O 1
ATOM 593 N N . ILE A 1 79 ? -3.147 2.877 7.588 1.00 98.06 79 ILE A N 1
ATOM 594 C CA . ILE A 1 79 ? -1.780 3.280 7.234 1.00 98.06 79 ILE A CA 1
ATOM 595 C C . ILE A 1 79 ? -1.036 2.130 6.542 1.00 98.06 79 ILE A C 1
ATOM 597 O O . ILE A 1 79 ? -0.397 2.352 5.512 1.00 98.06 79 ILE A O 1
ATOM 601 N N . ASN A 1 80 ? -1.159 0.900 7.048 1.00 98.00 80 ASN A N 1
ATOM 602 C CA . ASN A 1 80 ? -0.586 -0.298 6.433 1.00 98.00 80 ASN A CA 1
ATOM 603 C C . ASN A 1 80 ? -1.135 -0.519 5.022 1.00 98.00 80 ASN A C 1
ATOM 605 O O . ASN A 1 80 ? -0.353 -0.738 4.099 1.00 98.00 80 ASN A O 1
ATOM 609 N N . CYS A 1 81 ? -2.449 -0.378 4.826 1.00 97.69 81 CYS A N 1
ATOM 610 C CA . CYS A 1 81 ? -3.074 -0.466 3.509 1.00 97.69 81 CYS A CA 1
ATOM 611 C C . CYS A 1 81 ? -2.499 0.555 2.526 1.00 97.69 81 CYS A C 1
ATOM 613 O O . CYS A 1 81 ? -2.105 0.199 1.411 1.00 97.69 81 CYS A O 1
ATOM 615 N N . LYS A 1 82 ? -2.397 1.818 2.953 1.00 98.00 82 LYS A N 1
ATOM 616 C CA . LYS A 1 82 ? -1.831 2.892 2.134 1.00 98.00 82 LYS A CA 1
ATOM 617 C C . LYS A 1 82 ? -0.368 2.620 1.778 1.00 98.00 82 LYS A C 1
ATOM 619 O O . LYS A 1 82 ? 0.003 2.702 0.608 1.00 98.00 82 LYS A O 1
ATOM 624 N N . ASN A 1 83 ? 0.453 2.279 2.768 1.00 98.44 83 ASN A N 1
ATOM 625 C CA . ASN A 1 83 ? 1.888 2.079 2.582 1.00 98.44 83 ASN A CA 1
ATOM 626 C C . ASN A 1 83 ? 2.186 0.844 1.723 1.00 98.44 83 ASN A C 1
ATOM 628 O O . ASN A 1 83 ? 3.005 0.927 0.810 1.00 98.44 83 ASN A O 1
ATOM 632 N N . ALA A 1 84 ? 1.482 -0.267 1.945 1.00 98.31 84 ALA A N 1
ATOM 633 C CA . ALA A 1 84 ? 1.603 -1.463 1.119 1.00 98.31 84 ALA A CA 1
ATOM 634 C C . ALA A 1 84 ? 1.200 -1.186 -0.339 1.00 98.31 84 ALA A C 1
ATOM 636 O O . ALA A 1 84 ? 1.907 -1.576 -1.267 1.00 98.31 84 ALA A O 1
ATOM 637 N N . SER A 1 85 ? 0.100 -0.456 -0.558 1.00 98.31 85 SER A N 1
ATOM 638 C CA . SER A 1 85 ? -0.337 -0.080 -1.907 1.00 98.31 85 SER A CA 1
ATOM 639 C C . SER A 1 85 ? 0.670 0.806 -2.636 1.00 98.31 85 SER A C 1
ATOM 641 O O . SER A 1 85 ? 0.968 0.581 -3.815 1.00 98.31 85 SER A O 1
ATOM 643 N N . GLN A 1 86 ? 1.220 1.797 -1.937 1.00 98.38 86 GLN A N 1
ATOM 644 C CA . GLN A 1 86 ? 2.226 2.684 -2.505 1.00 98.38 86 GLN A CA 1
ATOM 645 C C . GLN A 1 86 ? 3.519 1.925 -2.835 1.00 98.38 86 GLN A C 1
ATOM 647 O O . GLN A 1 86 ? 4.008 2.050 -3.953 1.00 98.38 86 GLN A O 1
ATOM 652 N N . ALA A 1 87 ? 4.024 1.076 -1.930 1.00 98.19 87 ALA A N 1
ATOM 653 C CA . ALA A 1 87 ? 5.243 0.295 -2.158 1.00 98.19 87 ALA A CA 1
ATOM 654 C C . ALA A 1 87 ? 5.160 -0.564 -3.432 1.00 98.19 87 ALA A C 1
ATOM 656 O O . ALA A 1 87 ? 6.083 -0.574 -4.247 1.00 98.19 87 ALA A O 1
ATOM 657 N N . ARG A 1 88 ? 4.021 -1.236 -3.651 1.00 97.38 88 ARG A N 1
ATOM 658 C CA . ARG A 1 88 ? 3.777 -2.041 -4.863 1.00 97.38 88 ARG A CA 1
ATOM 659 C C . ARG A 1 88 ? 3.765 -1.197 -6.136 1.00 97.38 88 ARG A C 1
ATOM 661 O O . ARG A 1 88 ? 4.291 -1.612 -7.173 1.00 97.38 88 ARG A O 1
ATOM 668 N N . SER A 1 89 ? 3.149 -0.021 -6.063 1.00 97.31 89 SER A N 1
ATOM 669 C CA . SER A 1 89 ? 3.074 0.914 -7.189 1.00 97.31 89 SER A CA 1
ATOM 670 C C . SER A 1 89 ? 4.459 1.457 -7.544 1.00 97.31 89 SER A C 1
ATOM 672 O O . SER A 1 89 ? 4.830 1.473 -8.719 1.00 97.31 89 SER A O 1
ATOM 674 N N . ASP A 1 90 ? 5.252 1.812 -6.533 1.00 97.31 90 ASP A N 1
ATOM 675 C CA . ASP A 1 90 ? 6.622 2.292 -6.703 1.00 97.31 90 ASP A CA 1
ATOM 676 C C . ASP A 1 90 ? 7.515 1.221 -7.331 1.00 97.31 90 ASP A C 1
ATOM 678 O O . ASP A 1 90 ? 8.274 1.523 -8.253 1.00 97.31 90 ASP A O 1
ATOM 682 N N . GLU A 1 91 ? 7.405 -0.037 -6.895 1.00 95.31 91 GLU A N 1
ATOM 683 C CA . GLU A 1 91 ? 8.175 -1.130 -7.491 1.00 95.31 91 GLU A CA 1
ATOM 684 C C . GLU A 1 91 ? 7.782 -1.379 -8.951 1.00 95.31 91 GLU A C 1
ATOM 686 O O . GLU A 1 91 ? 8.639 -1.493 -9.831 1.00 95.31 91 GLU A O 1
ATOM 691 N N . THR A 1 92 ? 6.479 -1.380 -9.241 1.00 94.25 92 THR A N 1
ATOM 692 C CA . THR A 1 92 ? 5.976 -1.520 -10.614 1.00 94.25 92 THR A CA 1
ATOM 693 C C . THR A 1 92 ? 6.529 -0.410 -11.509 1.00 94.25 92 THR A C 1
ATOM 695 O O . THR A 1 92 ? 6.983 -0.661 -12.631 1.00 94.25 92 THR A O 1
ATOM 698 N N . TYR A 1 93 ? 6.545 0.821 -11.000 1.00 95.31 93 TYR A N 1
ATOM 699 C CA . TYR A 1 93 ? 7.072 1.968 -11.720 1.00 95.31 93 TYR A CA 1
ATOM 700 C C . TYR A 1 93 ? 8.594 1.891 -11.914 1.00 95.31 93 TYR A C 1
ATOM 702 O O . TYR A 1 93 ? 9.080 2.131 -13.021 1.00 95.31 93 TYR A O 1
ATOM 710 N N . LYS A 1 94 ? 9.358 1.476 -10.896 1.00 95.12 94 LYS A N 1
ATOM 711 C CA . LYS A 1 94 ? 10.807 1.225 -11.013 1.00 95.12 94 LYS A CA 1
ATOM 712 C C . LYS A 1 94 ? 11.114 0.175 -12.079 1.00 95.12 94 LYS A C 1
ATOM 714 O O . LYS A 1 94 ? 11.987 0.399 -12.923 1.00 95.12 94 LYS A O 1
ATOM 719 N N . ALA A 1 95 ? 10.382 -0.938 -12.085 1.00 94.50 95 ALA A N 1
ATOM 720 C CA . ALA A 1 95 ? 10.536 -1.995 -13.079 1.00 94.50 95 ALA A CA 1
ATOM 721 C C . ALA A 1 95 ? 10.234 -1.485 -14.497 1.00 94.50 95 ALA A C 1
ATOM 723 O O . ALA A 1 95 ? 10.977 -1.774 -15.438 1.00 94.50 95 ALA A O 1
ATOM 724 N N . TYR A 1 96 ? 9.181 -0.679 -14.655 1.00 95.31 96 TYR A N 1
ATOM 725 C CA . TYR A 1 96 ? 8.854 -0.033 -15.924 1.00 95.31 96 TYR A CA 1
ATOM 726 C C . TYR A 1 96 ? 9.966 0.912 -16.399 1.00 95.31 96 TYR A C 1
ATOM 728 O O . TYR A 1 96 ? 10.431 0.797 -17.534 1.00 95.31 96 TYR A O 1
ATOM 736 N N . GLN A 1 97 ? 10.459 1.794 -15.527 1.00 96.69 97 GLN A N 1
ATOM 737 C CA . GLN A 1 97 ? 11.563 2.688 -15.871 1.00 96.69 97 GLN A CA 1
ATOM 738 C C . GLN A 1 97 ? 12.829 1.922 -16.261 1.00 96.69 97 GLN A C 1
ATOM 740 O O . GLN A 1 97 ? 13.528 2.326 -17.189 1.00 96.69 97 GLN A O 1
ATOM 745 N N . LYS A 1 98 ? 13.127 0.807 -15.581 1.00 96.25 98 LYS A N 1
ATOM 746 C CA . LYS A 1 98 ? 14.256 -0.051 -15.946 1.00 96.25 98 LYS A CA 1
ATOM 747 C C . LYS A 1 98 ? 14.097 -0.586 -17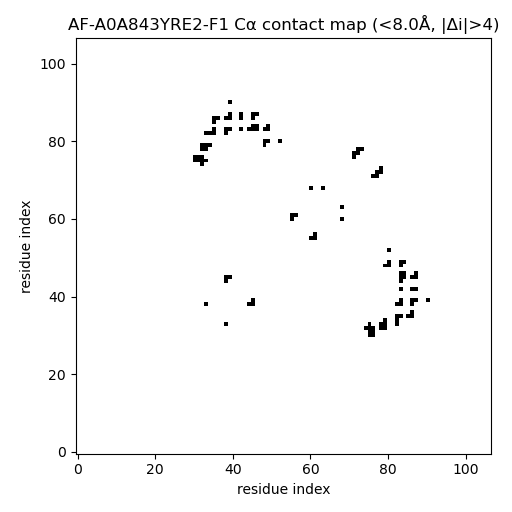.369 1.00 96.25 98 LYS A C 1
ATOM 749 O O . LYS A 1 98 ? 15.026 -0.452 -18.156 1.00 96.25 98 LYS A O 1
ATOM 754 N N . LYS A 1 99 ? 12.919 -1.112 -17.722 1.00 95.38 99 LYS A N 1
ATOM 755 C CA . LYS A 1 99 ? 12.637 -1.594 -19.086 1.00 95.38 99 LYS A CA 1
ATOM 756 C C . LYS A 1 99 ? 12.837 -0.500 -20.134 1.00 95.38 99 LYS A C 1
ATOM 758 O O . LYS A 1 99 ? 13.415 -0.772 -21.180 1.00 95.38 99 LYS A O 1
ATOM 763 N N . MET A 1 100 ? 12.400 0.725 -19.845 1.00 95.56 100 MET A N 1
ATOM 764 C CA . MET A 1 100 ? 12.576 1.855 -20.760 1.00 95.56 100 MET A CA 1
ATOM 765 C C . MET A 1 100 ? 14.044 2.244 -20.940 1.00 95.56 100 MET A C 1
ATOM 767 O O . MET A 1 100 ? 14.479 2.446 -22.070 1.00 95.56 100 MET A O 1
ATOM 771 N N . ARG A 1 101 ? 14.832 2.282 -19.857 1.00 96.50 101 ARG A N 1
ATOM 772 C CA . ARG A 1 101 ? 16.284 2.517 -19.946 1.00 96.50 101 ARG A CA 1
ATOM 773 C C . ARG A 1 101 ? 16.993 1.413 -20.728 1.00 96.50 101 ARG A C 1
ATOM 775 O O . ARG A 1 101 ? 17.796 1.710 -21.603 1.00 96.50 101 ARG A O 1
ATOM 782 N N . ASP A 1 102 ? 16.661 0.153 -20.456 1.00 95.88 102 ASP A N 1
ATOM 783 C CA . ASP A 1 102 ? 17.242 -0.995 -21.157 1.00 95.88 102 ASP A CA 1
ATOM 784 C C . ASP A 1 102 ? 16.881 -0.997 -22.652 1.00 95.88 102 ASP A C 1
ATOM 786 O O . ASP A 1 102 ? 17.661 -1.477 -23.469 1.00 95.88 102 ASP A O 1
ATOM 790 N N . ALA A 1 103 ? 15.705 -0.480 -23.025 1.00 94.56 103 ALA A N 1
ATOM 791 C CA . ALA A 1 103 ? 15.302 -0.316 -24.418 1.00 94.56 103 ALA A CA 1
ATOM 792 C C . ALA A 1 103 ? 16.023 0.855 -25.099 1.00 94.56 103 ALA A C 1
ATOM 794 O O . ALA A 1 103 ? 16.447 0.707 -26.241 1.00 94.56 103 ALA A O 1
ATOM 795 N N . ALA A 1 104 ? 16.189 1.984 -24.404 1.00 94.38 104 ALA A N 1
ATOM 796 C CA . ALA A 1 104 ? 16.920 3.140 -24.917 1.00 94.38 104 ALA A CA 1
ATOM 797 C C . ALA A 1 104 ? 18.401 2.816 -25.158 1.00 94.38 104 ALA A C 1
ATOM 799 O O . ALA A 1 104 ? 18.920 3.150 -26.209 1.00 94.38 104 ALA A O 1
ATOM 800 N N . ASN A 1 105 ? 19.047 2.078 -24.249 1.00 93.81 105 ASN A N 1
ATOM 801 C CA . ASN A 1 105 ? 20.456 1.681 -24.374 1.00 93.81 105 ASN A CA 1
ATOM 802 C C . ASN A 1 105 ? 20.750 0.713 -25.541 1.00 93.81 105 ASN A C 1
ATOM 804 O O . ASN A 1 105 ? 21.906 0.347 -25.745 1.00 93.81 105 ASN A O 1
ATOM 808 N N . LYS A 1 106 ? 19.728 0.226 -26.259 1.00 89.44 106 LYS A N 1
ATOM 809 C CA . LYS A 1 106 ? 19.901 -0.636 -27.441 1.00 89.44 106 LYS A CA 1
ATOM 810 C C . LYS A 1 106 ? 20.097 0.145 -28.743 1.00 89.44 106 LYS A C 1
ATOM 812 O O . LYS A 1 106 ? 20.440 -0.484 -29.742 1.00 89.44 106 LYS A O 1
ATOM 817 N N . TYR A 1 107 ? 19.839 1.450 -28.736 1.00 74.75 107 TYR A N 1
ATOM 818 C CA . TYR A 1 107 ? 19.932 2.351 -29.885 1.00 74.75 107 TYR A CA 1
ATOM 819 C C . TYR A 1 107 ? 20.960 3.447 -29.607 1.00 74.75 107 TYR A C 1
ATOM 821 O O . TYR A 1 107 ? 21.487 3.990 -30.601 1.00 74.75 107 TYR A O 1
#

=== Feature glossary ===
Annotated list of the representations used here:

Nearest PDB structures. The Foldseek neighbor list gives the closest experimentally determined structures in the PDB, ranked by structural alignment. TM-score near 1 means near-identical fold; near 0.3 means only rough topology match. This is how one finds what a novel AlphaFold prediction most resembles in the solved-structure universe.

Foldseek 3Di. Foldseek's 3Di representation compresses backbone geometry into a per-residue letter drawn from a learned twenty-state alphabet. It captures the tertiary interaction pattern around each residue — which residues are packed against it in space, regardless of where they are in sequence.

Radius of gyration, Cα contacts, bounding box. Radius of gyration (Rg) is the root-mean-square distance of Cα atoms from their centroid — a single number for overall size and compactness. A globular domain of N residues has Rg ≈ 2.2·N^0.38 Å; an extended or disordered chain has a much larger Rg. The Cα contact count is the number of residue pairs whose Cα atoms are within 8 Å and are more than four positions apart in sequence — a standard proxy for tertiary packing density. The bounding box is the smallest axis-aligned box enclosing all Cα atoms.

InterPro / GO / CATH / organism. The annotation block draws on four external resources. InterPro: which protein families and domains the sequence belongs to. GO: standardized terms for what the protein does, what process it participates in, and where in the cell it acts. CATH: which structural fold it has in the CATH hierarchy. Organism: the species of origin.

mmCIF coordinates. The mmCIF block holds the 3D Cartesian coordinates of each backbone atom (N, Cα, C, O) in ångströms. mmCIF is the PDB's canonical archive format — a tagged-loop text representation of the atomic model.

pLDDT. pLDDT is the predicted lDDT-Cα score: AlphaFold's confidence that the local environment of each residue (all inter-atomic distances within 15 Å) is correctly placed. It is a per-residue number between 0 and 100, with higher meaning more reliable.

Backbone torsions (φ/ψ). φ (phi) and ψ (psi) are the two rotatable backbone dihedrals per residue: φ is the C(i-1)–N–Cα–C torsion, ψ is the N–Cα–C–N(i+1) torsion, both in degrees on (−180°, 180°]. α-helical residues cluster near (−60°, −45°); β-strand residues near (−120°, +130°). A Ramachandran plot is simply a scatter of (φ, ψ) for every residue.

B-factor. For experimental (PDB) structures, the B-factor (temperature factor) quantifies the positional spread of each atom in the crystal — a combination of thermal vibration and static disorder — in units of Å². High B-factors mark flexible loops or poorly resolved regions; low B-factors mark the rigid, well-ordered core.

Secondary structure (3-state, P-SEA). SS3 is a coarse helix/strand/coil call (letters a/b/c) made by the P-SEA algorithm from inter-Cα distances and dihedrals. It is less detailed than DSSP but needs only Cα positions.

Predicted aligned error. Predicted aligne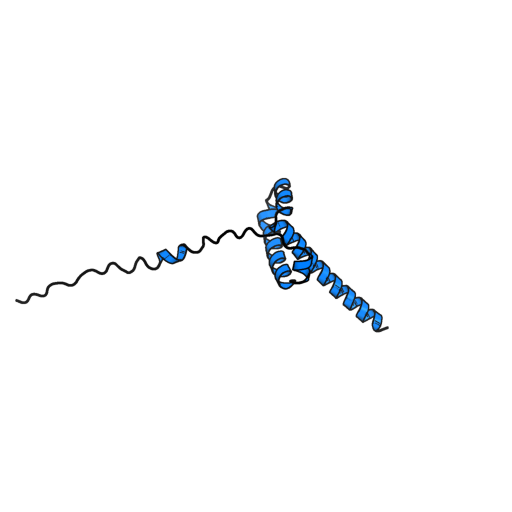d error is AlphaFold's pairwise confidence. Unlike pLDDT (per-residue), PAE is per-residue-pair and captures whether two parts of the structure are correctly placed relative to each other. Units are ångströms of expected positional error.

Solvent-accessible surface area. Solvent-accessible surface area (SASA) is the area in Å² traced out by the centre of a 1.4 Å probe sphere (a water molecule) rolled over the protein's van der Waals surface (Shrake–Rupley / Lee–Richards construction). Buried residues have near-zero SASA; fully exposed residues can exceed 200 Å². The total SASA scales roughly with the number of surface residues.

Secondary structure (8-state, DSSP). The SS8 string is DSSP's per-residue secondary-structure call. α-helix (H) means an i→i+4 H-bond ladder; β-strand (E) means the residue participates in a β-sheet; 3₁₀ (G) and π (I) are tighter and wider helices; T/S are turns/bends; '-' is loop.

Rendered structure images. Structure images are PyMOL renders from six orthogonal camera directions. Cartoon representation draws helices as coils and strands as arrows; sticks shows the backbone as bonds; surface shows the solvent-excluded envelope. Rainbow coloring maps sequence position to hue (blue→red, N→C); chain coloring assigns a distinct color per polypeptide.

Sequence. The amino-acid sequence is the protein's primary structure: the linear order of residues from the N-terminus to the C-terminus, written in one-letter code. Everything else here — the 3D coordinates, the secondary structure, the domain annotations — is ultimately a consequence of this string.

Contact-map, Ramachandran, and PAE plots. Three diagnostic plots accompany the record. The Cα contact map visualizes the tertiary structure as a 2D adjacency matrix (8 Å cutoff, sequence-local contacts suppressed). The Ramachandran plot shows the distribution of backbone (φ, ψ) torsions, with points in the α and β basins reflecting secondary structure content. The PAE plot shows AlphaFold's inter-residue confidence as a color matrix.